Protein AF-A0A1R1JCV4-F1 (afdb_monomer_lite)

Structure (mmCIF, N/CA/C/O backbone):
data_AF-A0A1R1JCV4-F1
#
_entry.id   AF-A0A1R1JCV4-F1
#
loop_
_atom_site.group_PDB
_atom_site.id
_atom_site.type_symbol
_atom_site.label_atom_id
_atom_site.label_alt_id
_atom_site.label_comp_id
_atom_site.label_asym_id
_atom_site.label_entity_id
_atom_site.label_seq_id
_atom_site.pdbx_PDB_ins_code
_atom_site.Cartn_x
_atom_site.Cartn_y
_atom_site.Cartn_z
_atom_site.occupancy
_atom_site.B_iso_or_equiv
_atom_site.auth_seq_id
_atom_site.auth_comp_id
_atom_site.auth_asym_id
_atom_site.auth_atom_id
_atom_site.pdbx_PDB_model_num
ATOM 1 N N . MET A 1 1 ? -7.576 -14.638 16.847 1.00 49.31 1 MET A N 1
ATOM 2 C CA . MET A 1 1 ? -8.027 -13.865 15.665 1.00 49.31 1 MET A CA 1
ATOM 3 C C . MET A 1 1 ? -8.679 -12.532 16.049 1.00 49.31 1 MET A C 1
ATOM 5 O O . MET A 1 1 ? -8.261 -11.530 15.493 1.00 49.31 1 MET A O 1
ATOM 9 N N . ASN A 1 2 ? -9.574 -12.454 17.048 1.00 57.66 2 ASN A N 1
ATOM 10 C CA . ASN A 1 2 ? -10.185 -11.171 17.469 1.00 57.66 2 ASN A CA 1
ATOM 11 C C . ASN A 1 2 ? -9.194 -10.082 17.923 1.00 57.66 2 ASN A C 1
ATOM 13 O O . ASN A 1 2 ? -9.361 -8.921 17.565 1.00 57.66 2 ASN A O 1
ATOM 17 N N . ALA A 1 3 ? -8.132 -10.439 18.650 1.00 61.94 3 ALA A N 1
ATOM 18 C CA . ALA A 1 3 ? -7.145 -9.462 19.125 1.00 61.94 3 ALA A CA 1
ATOM 19 C C . ALA A 1 3 ? -6.313 -8.820 17.995 1.00 61.94 3 ALA A C 1
ATOM 21 O O . ALA A 1 3 ? -5.866 -7.6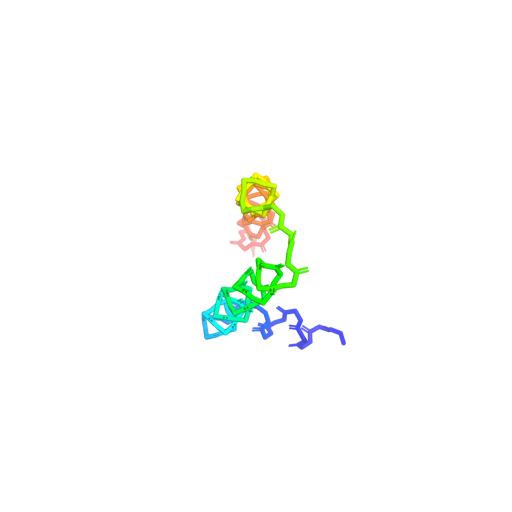86 18.125 1.00 61.94 3 ALA A O 1
ATOM 22 N N . PHE A 1 4 ? -6.128 -9.523 16.873 1.00 62.12 4 PHE A N 1
ATOM 23 C CA . PHE A 1 4 ? -5.374 -9.017 15.723 1.00 62.12 4 PHE A CA 1
ATOM 24 C C . PHE A 1 4 ? -6.173 -7.960 14.950 1.00 62.12 4 PHE A C 1
ATOM 26 O O . PHE A 1 4 ? -5.649 -6.896 14.643 1.00 62.12 4 PHE A O 1
ATOM 33 N N . PHE A 1 5 ? -7.469 -8.203 14.723 1.00 63.69 5 PHE A N 1
ATOM 34 C CA . PHE A 1 5 ? -8.363 -7.201 14.132 1.00 63.69 5 PHE A CA 1
ATOM 35 C C . PHE A 1 5 ? -8.591 -6.001 15.060 1.00 63.69 5 PHE A C 1
ATOM 37 O O . PHE A 1 5 ? -8.669 -4.875 14.579 1.00 63.69 5 PHE A O 1
ATOM 44 N N . ALA A 1 6 ? -8.623 -6.215 16.380 1.00 59.88 6 ALA A N 1
ATOM 45 C CA . ALA A 1 6 ? -8.661 -5.123 17.354 1.00 59.88 6 ALA A CA 1
ATOM 46 C C . ALA A 1 6 ? -7.393 -4.250 17.288 1.00 59.88 6 ALA A C 1
ATOM 48 O O . ALA A 1 6 ? -7.492 -3.029 17.293 1.00 59.88 6 ALA A O 1
ATOM 49 N N . ARG A 1 7 ? -6.214 -4.866 17.127 1.00 63.16 7 ARG A N 1
ATOM 50 C CA . ARG A 1 7 ? -4.944 -4.154 16.920 1.00 63.16 7 ARG A CA 1
ATOM 51 C C . ARG A 1 7 ? -4.892 -3.412 15.590 1.00 63.16 7 ARG A C 1
ATOM 53 O O . ARG A 1 7 ? -4.411 -2.288 15.564 1.00 63.16 7 ARG A O 1
ATOM 60 N N . LEU A 1 8 ? -5.418 -3.986 14.506 1.00 63.81 8 LEU A N 1
ATOM 61 C CA . LEU A 1 8 ? -5.543 -3.293 13.216 1.00 63.81 8 LEU A CA 1
ATOM 62 C C . LEU A 1 8 ? -6.423 -2.042 13.304 1.00 63.81 8 LEU A C 1
ATOM 64 O O . LEU A 1 8 ? -6.202 -1.115 12.540 1.00 63.81 8 LEU A O 1
ATOM 68 N N . GLN A 1 9 ? -7.373 -1.994 14.243 1.00 65.19 9 GLN A N 1
ATOM 69 C CA . GLN A 1 9 ? -8.216 -0.821 14.486 1.00 65.19 9 GLN A CA 1
ATOM 70 C C . GLN A 1 9 ? -7.524 0.280 15.309 1.00 65.19 9 GLN A C 1
ATOM 72 O O . GLN A 1 9 ? -8.047 1.390 15.388 1.00 65.19 9 GLN A O 1
ATOM 77 N N . GLU A 1 10 ? -6.346 0.022 15.888 1.00 68.12 10 GLU A N 1
ATOM 78 C CA . GLU A 1 10 ? -5.593 1.044 16.618 1.00 68.12 10 GLU A CA 1
ATOM 79 C C . GLU A 1 10 ? -4.980 2.074 15.636 1.00 68.12 10 GLU A C 1
ATOM 81 O O . GLU A 1 10 ? -4.442 1.692 14.588 1.00 68.12 10 GLU A O 1
ATOM 86 N N . PRO A 1 11 ? -5.018 3.388 15.945 1.00 68.69 11 PRO A N 1
ATOM 87 C CA . PRO A 1 11 ? -4.477 4.438 15.070 1.00 68.69 11 PRO A CA 1
ATOM 88 C C . PRO A 1 11 ? -2.985 4.258 14.748 1.00 68.69 11 PRO A C 1
ATOM 90 O O . PRO A 1 11 ? -2.530 4.559 13.645 1.00 68.69 11 PRO A O 1
ATOM 93 N N . SER A 1 12 ? -2.223 3.717 15.698 1.00 72.00 12 SER A N 1
ATOM 94 C CA . SER A 1 12 ? -0.801 3.394 15.546 1.00 72.00 12 SER A CA 1
ATOM 95 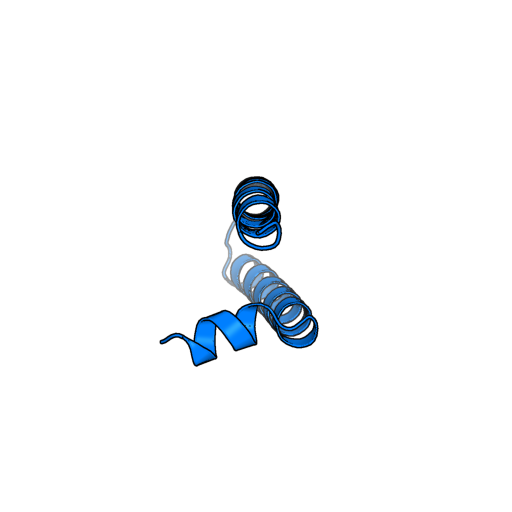C C . SER A 1 12 ? -0.554 2.300 14.506 1.00 72.00 12 SER A C 1
ATOM 97 O O . SER A 1 12 ? 0.429 2.358 13.770 1.00 72.00 12 SER A O 1
ATOM 99 N N . THR A 1 13 ? -1.458 1.329 14.392 1.00 71.06 13 THR A N 1
ATOM 100 C CA . THR A 1 13 ? -1.345 0.234 13.424 1.00 71.06 13 THR A CA 1
ATOM 101 C C . THR A 1 13 ? -1.666 0.698 12.008 1.00 71.06 13 T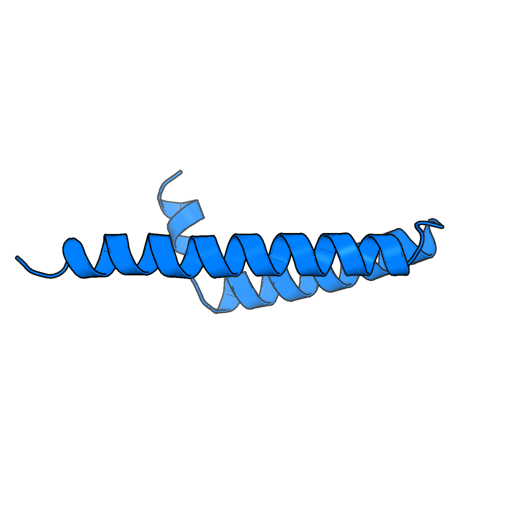HR A C 1
ATOM 103 O O . THR A 1 13 ? -1.019 0.248 11.066 1.00 71.06 13 THR A O 1
ATOM 106 N N . HIS A 1 14 ? -2.583 1.657 11.848 1.00 73.00 14 HIS A N 1
ATOM 107 C CA . HIS A 1 14 ? -2.830 2.304 10.556 1.00 73.00 14 HIS A CA 1
ATOM 108 C C . HIS A 1 14 ? -1.607 3.097 10.082 1.00 73.00 14 HIS A C 1
ATOM 110 O O . HIS A 1 14 ? -1.236 3.004 8.914 1.00 73.00 14 HIS A O 1
ATOM 116 N N . ALA A 1 15 ? -0.938 3.817 10.989 1.00 74.88 15 ALA A N 1
ATOM 117 C CA . ALA A 1 15 ? 0.303 4.524 10.679 1.00 74.88 15 ALA A CA 1
ATOM 118 C C . ALA A 1 15 ? 1.447 3.556 10.322 1.00 74.88 15 ALA A C 1
ATOM 120 O O . ALA A 1 15 ? 2.172 3.785 9.355 1.00 74.88 15 ALA A O 1
ATOM 121 N N . ALA A 1 16 ? 1.579 2.444 11.054 1.00 76.88 16 ALA A N 1
ATOM 122 C CA . ALA A 1 16 ? 2.574 1.413 10.762 1.00 76.88 16 ALA A CA 1
ATOM 123 C C . ALA A 1 16 ? 2.323 0.729 9.408 1.00 76.88 16 ALA A C 1
ATOM 125 O O . ALA A 1 16 ? 3.260 0.523 8.638 1.00 76.88 16 ALA A O 1
ATOM 126 N N . LEU A 1 17 ? 1.061 0.425 9.086 1.00 74.56 17 LEU A N 1
ATOM 127 C CA . LEU A 1 17 ? 0.673 -0.129 7.789 1.00 74.56 17 LEU A CA 1
ATOM 128 C C . LEU A 1 17 ? 0.926 0.853 6.651 1.00 74.56 17 LEU A C 1
ATOM 130 O O . LEU A 1 17 ? 1.469 0.435 5.637 1.00 74.56 17 LEU A O 1
ATOM 134 N N . ALA A 1 18 ? 0.591 2.134 6.827 1.00 77.12 18 ALA A N 1
ATOM 135 C CA . ALA A 1 18 ? 0.863 3.179 5.841 1.00 77.12 18 ALA A CA 1
ATOM 136 C C . ALA A 1 18 ? 2.371 3.356 5.591 1.00 77.12 18 ALA A C 1
ATOM 138 O O . ALA A 1 18 ? 2.805 3.494 4.448 1.00 77.12 18 ALA A O 1
ATOM 139 N N . GLY A 1 19 ? 3.184 3.303 6.651 1.00 80.31 19 GLY A N 1
ATOM 140 C CA . GLY A 1 19 ? 4.642 3.319 6.531 1.00 80.31 19 GLY A CA 1
ATOM 141 C C . GLY A 1 19 ? 5.176 2.097 5.779 1.00 80.31 19 GLY A C 1
ATOM 142 O O . GLY A 1 19 ? 5.991 2.236 4.867 1.00 80.31 19 GLY A O 1
ATOM 143 N N . LEU A 1 20 ? 4.676 0.902 6.108 1.00 81.69 20 LEU A N 1
ATOM 144 C CA . LEU A 1 20 ? 5.078 -0.343 5.454 1.00 81.69 20 LEU A CA 1
A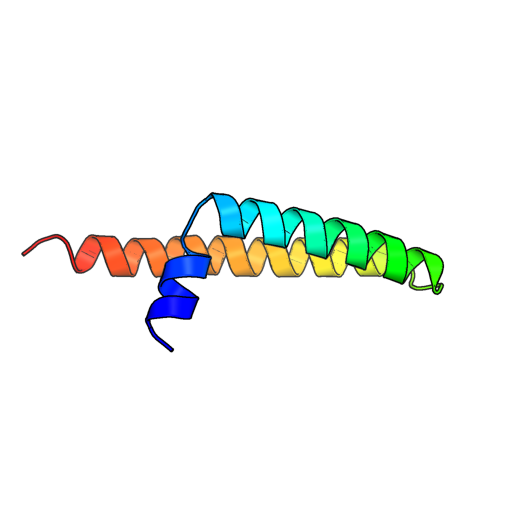TOM 145 C C . LEU A 1 20 ? 4.690 -0.374 3.969 1.00 81.69 20 LEU A C 1
ATOM 147 O O . LEU A 1 20 ? 5.512 -0.754 3.137 1.00 81.69 20 LEU A O 1
ATOM 151 N N . THR A 1 21 ? 3.471 0.039 3.615 1.00 82.25 21 THR A N 1
ATOM 152 C CA . THR A 1 21 ? 3.037 0.114 2.211 1.00 82.25 21 THR A CA 1
ATOM 153 C C . THR A 1 21 ? 3.791 1.186 1.435 1.00 82.25 21 THR A C 1
ATOM 155 O O . THR A 1 21 ? 4.099 0.967 0.263 1.00 82.25 21 THR A O 1
ATOM 158 N N . GLY A 1 22 ? 4.162 2.298 2.075 1.00 83.00 22 GLY A N 1
ATOM 159 C CA . GLY A 1 22 ? 5.049 3.303 1.490 1.00 83.00 22 GLY A CA 1
ATOM 160 C C . GLY A 1 22 ? 6.405 2.713 1.094 1.00 83.00 22 GLY A C 1
ATOM 161 O O . GLY A 1 22 ? 6.804 2.809 -0.067 1.00 83.00 22 GLY A O 1
ATOM 162 N N . VAL A 1 23 ? 7.070 2.015 2.022 1.00 86.75 23 VAL A N 1
ATOM 163 C CA . VAL A 1 23 ? 8.354 1.344 1.749 1.00 86.75 23 VAL A CA 1
ATOM 164 C C . VAL A 1 23 ? 8.195 0.256 0.685 1.00 86.75 23 VAL A C 1
ATOM 166 O O . VAL A 1 23 ? 8.987 0.197 -0.252 1.00 86.75 23 VAL A O 1
ATOM 169 N N . ALA A 1 24 ? 7.153 -0.573 0.771 1.00 83.50 24 ALA A N 1
ATOM 170 C CA . ALA A 1 24 ? 6.893 -1.622 -0.215 1.00 83.50 24 ALA A CA 1
ATOM 171 C C . ALA A 1 24 ? 6.686 -1.056 -1.630 1.00 83.50 24 ALA A C 1
ATOM 173 O O . ALA A 1 24 ? 7.176 -1.634 -2.599 1.00 83.50 24 ALA A O 1
ATOM 174 N N . SER A 1 25 ? 6.023 0.098 -1.751 1.00 83.56 25 SER A N 1
ATOM 175 C CA . SER A 1 25 ? 5.824 0.788 -3.031 1.00 83.56 25 SER A CA 1
ATOM 176 C C . SER A 1 25 ? 7.150 1.288 -3.610 1.00 83.56 25 SER A C 1
ATOM 178 O O . SER A 1 25 ? 7.406 1.117 -4.799 1.00 83.56 25 SER A O 1
ATOM 180 N N . GLN A 1 26 ? 8.029 1.846 -2.771 1.00 86.75 26 GLN A N 1
ATOM 181 C CA . GLN A 1 26 ? 9.366 2.274 -3.196 1.00 86.75 26 GLN A CA 1
ATOM 182 C C . GLN A 1 26 ? 10.236 1.089 -3.631 1.00 86.75 26 GLN A C 1
ATOM 184 O O . GLN A 1 26 ? 10.925 1.172 -4.647 1.00 86.75 26 GLN A O 1
ATOM 189 N N . VAL A 1 27 ? 10.172 -0.029 -2.902 1.00 87.00 27 VAL A N 1
ATOM 190 C CA . VAL A 1 27 ? 10.883 -1.265 -3.257 1.00 87.00 27 VAL A CA 1
ATOM 191 C C . VAL A 1 27 ? 10.358 -1.827 -4.578 1.00 87.00 27 VAL A C 1
ATOM 193 O O . VAL A 1 27 ? 11.157 -2.154 -5.445 1.00 87.00 27 VAL A O 1
ATOM 196 N N . ALA A 1 28 ? 9.042 -1.882 -4.788 1.00 85.56 28 ALA A N 1
ATOM 197 C CA . ALA A 1 28 ? 8.468 -2.365 -6.044 1.00 85.56 28 ALA A CA 1
ATOM 198 C C . ALA A 1 28 ? 8.994 -1.576 -7.257 1.00 85.56 28 ALA A C 1
ATOM 200 O O . ALA A 1 28 ? 9.431 -2.177 -8.239 1.00 85.56 28 ALA A O 1
ATOM 201 N N . VAL A 1 29 ? 9.041 -0.243 -7.160 1.00 87.50 29 VAL A N 1
ATOM 202 C CA . VAL A 1 29 ? 9.611 0.611 -8.216 1.00 87.50 29 VAL A CA 1
ATOM 203 C C . VAL A 1 29 ? 11.108 0.345 -8.403 1.00 87.50 29 VAL A C 1
ATOM 205 O O . VAL A 1 29 ? 11.575 0.239 -9.535 1.00 87.50 29 VAL A O 1
ATOM 208 N N . ALA A 1 30 ? 11.866 0.164 -7.317 1.00 86.44 30 ALA A N 1
ATOM 209 C CA . ALA A 1 30 ? 13.295 -0.157 -7.388 1.00 86.44 30 ALA A CA 1
ATOM 210 C C . ALA A 1 30 ? 13.582 -1.515 -8.061 1.00 86.44 30 ALA A C 1
ATOM 212 O O . ALA A 1 30 ? 14.628 -1.681 -8.685 1.00 86.44 30 ALA A O 1
ATOM 213 N N . PHE A 1 31 ? 12.647 -2.466 -7.983 1.00 89.69 31 PHE A N 1
ATOM 214 C CA . PHE A 1 31 ? 12.705 -3.754 -8.684 1.00 89.69 31 PHE A CA 1
ATOM 215 C C . PHE A 1 31 ? 12.170 -3.696 -10.130 1.00 89.69 31 PHE A C 1
ATOM 217 O O . PHE A 1 31 ? 12.042 -4.734 -10.779 1.00 89.69 31 PHE A O 1
ATOM 224 N N . GLY A 1 32 ? 11.892 -2.500 -10.659 1.00 84.62 32 GLY A N 1
ATOM 225 C CA . GLY A 1 32 ? 11.505 -2.285 -12.055 1.00 84.62 32 GLY A CA 1
ATOM 226 C C . GLY A 1 32 ? 10.003 -2.360 -12.326 1.00 84.62 32 GLY A C 1
ATOM 227 O O . GLY A 1 32 ? 9.603 -2.397 -13.489 1.00 84.62 32 GLY A O 1
ATOM 228 N N . VAL A 1 33 ? 9.159 -2.378 -11.287 1.00 87.12 33 VAL A N 1
ATOM 229 C CA . VAL A 1 33 ? 7.706 -2.259 -11.467 1.00 87.12 33 VAL A CA 1
ATOM 230 C C . VAL A 1 33 ? 7.370 -0.835 -11.902 1.00 87.12 33 VAL A C 1
ATOM 232 O O . VAL A 1 33 ? 7.848 0.137 -11.316 1.00 87.12 33 VAL A O 1
ATOM 235 N N . ASP A 1 34 ? 6.521 -0.716 -12.922 1.00 88.94 34 ASP A N 1
ATOM 236 C CA . ASP A 1 34 ? 6.092 0.575 -13.448 1.00 88.94 34 ASP A CA 1
ATOM 237 C C . ASP A 1 34 ? 5.409 1.433 -12.353 1.00 88.94 34 ASP A C 1
ATOM 239 O O . ASP A 1 34 ? 4.448 0.981 -11.713 1.00 88.94 34 ASP A O 1
ATOM 243 N N . PRO A 1 35 ? 5.873 2.675 -12.122 1.00 83.62 35 PRO A N 1
ATOM 244 C CA . PRO A 1 35 ? 5.359 3.526 -11.052 1.00 83.62 35 PRO A CA 1
ATOM 245 C C . PRO A 1 35 ? 3.909 3.975 -11.277 1.00 83.62 35 PRO A C 1
ATOM 247 O O . PRO A 1 35 ? 3.185 4.191 -10.303 1.00 83.62 35 PRO A O 1
ATOM 250 N N . HIS A 1 36 ? 3.444 4.078 -12.527 1.00 87.56 36 HIS A N 1
ATOM 251 C CA . HIS A 1 36 ? 2.042 4.371 -12.820 1.00 87.56 36 HIS A CA 1
ATOM 252 C C . HIS A 1 36 ? 1.144 3.187 -12.468 1.00 87.56 36 HIS A C 1
ATOM 254 O O . HIS A 1 36 ? 0.046 3.398 -11.949 1.00 87.56 36 HIS A O 1
ATOM 260 N N . LEU A 1 37 ? 1.602 1.947 -12.671 1.00 87.19 37 LEU A N 1
ATOM 261 C CA . LEU A 1 37 ? 0.856 0.769 -12.220 1.00 87.19 37 LEU A CA 1
ATOM 262 C C . LEU A 1 37 ? 0.756 0.712 -10.693 1.00 87.19 37 LEU A C 1
ATOM 264 O O . LEU A 1 37 ? -0.341 0.514 -10.171 1.00 87.19 37 LEU A O 1
ATOM 268 N N . VAL A 1 38 ? 1.857 0.953 -9.973 1.00 85.75 38 VAL A N 1
ATOM 269 C CA . VAL A 1 38 ? 1.850 1.003 -8.498 1.00 85.75 38 VAL A CA 1
ATOM 270 C C . VAL A 1 38 ? 0.893 2.085 -7.993 1.00 85.75 38 VAL A C 1
ATOM 272 O O . VAL A 1 38 ? 0.091 1.822 -7.098 1.00 85.75 38 VAL A O 1
ATOM 275 N N . ALA A 1 39 ? 0.916 3.276 -8.598 1.00 82.69 39 ALA A N 1
ATOM 276 C CA . ALA A 1 39 ? 0.001 4.360 -8.250 1.00 82.69 39 ALA A CA 1
ATOM 277 C C . ALA A 1 39 ? -1.466 3.989 -8.522 1.00 82.69 39 ALA A C 1
ATOM 279 O O . ALA A 1 39 ? -2.317 4.186 -7.659 1.00 82.69 39 ALA A O 1
ATOM 280 N N . THR A 1 40 ? -1.760 3.395 -9.681 1.00 86.94 40 THR A N 1
ATOM 281 C CA . THR A 1 40 ? -3.127 3.005 -10.061 1.00 86.94 40 THR A CA 1
ATOM 282 C C . THR A 1 40 ? -3.689 1.947 -9.112 1.00 86.94 40 THR A C 1
ATOM 284 O O . THR A 1 40 ? -4.813 2.079 -8.626 1.00 86.94 40 THR A O 1
ATOM 287 N N . VAL A 1 41 ? -2.892 0.922 -8.791 1.00 84.44 41 VAL A N 1
ATOM 288 C CA . VAL A 1 41 ? -3.264 -0.116 -7.821 1.00 84.44 41 VAL A CA 1
ATOM 289 C C . VAL A 1 41 ? -3.421 0.482 -6.424 1.00 84.44 41 VAL A C 1
ATOM 291 O O .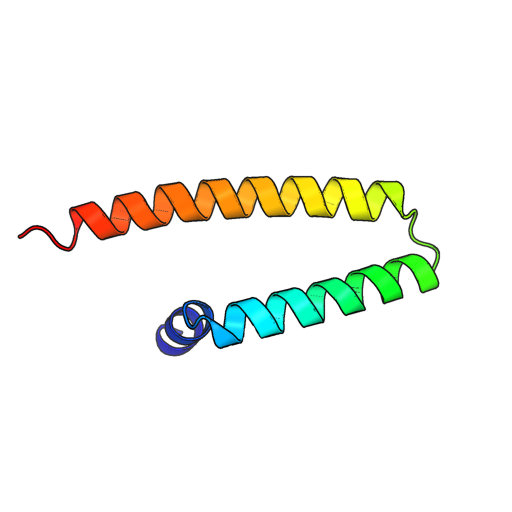 VAL A 1 41 ? -4.388 0.167 -5.736 1.00 84.44 41 VAL A O 1
ATOM 294 N N . GLY A 1 42 ? -2.524 1.383 -6.018 1.00 81.62 42 GLY A N 1
ATOM 295 C CA . GLY A 1 42 ? -2.606 2.089 -4.741 1.00 81.62 42 GLY A CA 1
ATOM 296 C C . GLY A 1 42 ? -3.893 2.904 -4.602 1.00 81.62 42 GLY A C 1
ATOM 297 O O . GLY A 1 42 ? -4.579 2.796 -3.588 1.00 81.62 42 GLY A O 1
ATOM 298 N N . THR A 1 43 ? -4.274 3.661 -5.633 1.00 83.06 43 THR A N 1
ATOM 299 C CA . THR A 1 43 ? -5.528 4.429 -5.655 1.00 83.06 43 THR A CA 1
ATOM 300 C C . THR A 1 43 ? -6.757 3.522 -5.640 1.00 83.06 43 THR A C 1
ATOM 302 O O . THR A 1 43 ? -7.699 3.798 -4.899 1.00 83.06 43 THR A O 1
ATOM 305 N N . ALA A 1 44 ? -6.751 2.426 -6.405 1.00 82.50 44 ALA A N 1
ATOM 306 C CA . ALA A 1 44 ? -7.849 1.460 -6.422 1.00 82.50 44 ALA A CA 1
ATOM 307 C C . ALA A 1 44 ? -8.008 0.732 -5.075 1.00 82.50 44 ALA A C 1
ATOM 309 O O . ALA A 1 44 ? -9.121 0.534 -4.593 1.00 82.50 44 ALA A O 1
ATOM 310 N N . ALA A 1 45 ? -6.900 0.367 -4.430 1.00 80.19 45 ALA A N 1
ATOM 311 C CA . ALA A 1 45 ? -6.922 -0.229 -3.101 1.00 80.19 45 ALA A CA 1
ATOM 312 C C . ALA A 1 45 ? -7.398 0.781 -2.047 1.00 80.19 45 ALA A C 1
ATOM 314 O O . ALA A 1 45 ? -8.232 0.441 -1.211 1.00 80.19 45 ALA A O 1
ATOM 315 N N . ALA A 1 46 ? -6.925 2.029 -2.101 1.00 79.31 46 ALA A N 1
ATOM 316 C CA . ALA A 1 46 ? -7.334 3.081 -1.174 1.00 79.31 46 ALA A CA 1
ATOM 317 C C . ALA A 1 46 ? -8.828 3.415 -1.293 1.00 79.31 46 ALA A C 1
ATOM 319 O O . ALA A 1 46 ? -9.493 3.585 -0.273 1.00 79.31 46 ALA A O 1
ATOM 320 N N . SER A 1 47 ? -9.378 3.463 -2.510 1.00 81.75 47 SER A N 1
ATOM 321 C CA . SER A 1 47 ? -10.814 3.680 -2.709 1.00 81.75 47 SER A CA 1
ATOM 322 C C . SER A 1 47 ? -11.638 2.496 -2.204 1.00 81.75 47 SER A C 1
ATOM 324 O O . SER A 1 47 ? -12.638 2.706 -1.520 1.00 81.75 47 SER A O 1
ATOM 326 N N . LEU A 1 48 ? -11.187 1.260 -2.442 1.00 79.75 48 LEU A N 1
ATOM 327 C CA . LEU A 1 48 ? -11.849 0.060 -1.933 1.00 79.75 48 LEU A CA 1
ATOM 328 C C . LEU A 1 48 ? -11.839 0.014 -0.399 1.00 79.75 48 LEU A C 1
ATOM 330 O O . LEU A 1 48 ? -12.880 -0.218 0.209 1.00 79.75 48 LEU A O 1
ATOM 334 N N . PHE A 1 49 ? -10.698 0.281 0.240 1.00 77.44 49 PHE A N 1
ATOM 335 C CA . PHE A 1 49 ? -10.598 0.336 1.701 1.00 77.44 49 PHE A CA 1
ATOM 336 C C . PHE A 1 49 ? -11.339 1.531 2.302 1.00 77.44 49 PHE A C 1
ATOM 338 O O . PHE A 1 49 ? -11.899 1.401 3.387 1.00 77.44 49 PHE A O 1
ATOM 345 N N . GLY A 1 50 ? -11.397 2.667 1.606 1.00 77.38 50 GLY A N 1
ATOM 346 C CA . GLY A 1 50 ? -12.215 3.810 2.003 1.00 77.38 50 GLY A CA 1
ATOM 347 C C . GLY A 1 50 ? -13.705 3.465 2.006 1.00 77.38 50 GLY A C 1
ATOM 348 O O . GLY A 1 50 ? -14.385 3.699 3.001 1.00 77.38 50 GLY A O 1
ATOM 349 N N . LEU A 1 51 ? -14.196 2.829 0.938 1.00 78.06 51 LEU A N 1
ATOM 350 C CA . LEU A 1 51 ? -15.581 2.357 0.844 1.00 78.06 51 LEU A CA 1
ATOM 351 C C . LEU A 1 51 ? -15.885 1.277 1.886 1.00 78.06 51 LEU A C 1
ATOM 353 O O . LEU A 1 51 ? -16.894 1.361 2.581 1.00 78.06 51 LEU A O 1
ATOM 357 N N . LEU A 1 52 ? -14.993 0.295 2.046 1.00 74.31 52 LEU A N 1
ATOM 358 C CA . LEU A 1 52 ? -15.118 -0.720 3.089 1.00 74.31 52 LEU A CA 1
ATOM 359 C C . LEU A 1 52 ? -15.138 -0.079 4.477 1.00 74.31 52 LEU A C 1
ATOM 361 O O . LEU A 1 52 ? -15.954 -0.478 5.292 1.00 74.31 52 LEU A O 1
ATOM 365 N N . GLY A 1 53 ? -14.308 0.933 4.739 1.00 70.00 53 GLY A N 1
ATOM 366 C CA . GLY A 1 53 ? -14.300 1.681 5.995 1.00 70.00 53 GLY A CA 1
ATOM 367 C C . GLY A 1 53 ? -15.624 2.391 6.282 1.00 70.00 53 GLY A C 1
ATOM 368 O O . GLY A 1 53 ? -16.108 2.320 7.410 1.00 70.00 53 GLY A O 1
ATOM 369 N N . VAL A 1 54 ? -16.244 3.011 5.272 1.00 70.88 54 VAL A N 1
ATOM 370 C CA . VAL A 1 54 ? -17.575 3.634 5.396 1.00 70.88 54 VAL A CA 1
ATOM 371 C C . VAL A 1 54 ? -18.637 2.583 5.728 1.00 70.88 54 VAL A C 1
ATOM 373 O O . VAL A 1 54 ? -19.310 2.705 6.750 1.00 70.88 54 VAL A O 1
ATOM 376 N N . PHE A 1 55 ? -18.726 1.500 4.952 1.00 68.81 55 PHE A N 1
ATOM 377 C CA . PHE A 1 55 ? -19.738 0.460 5.170 1.00 68.81 55 PHE A CA 1
ATOM 378 C C . PHE A 1 55 ? -19.526 -0.344 6.467 1.00 68.81 55 PHE A C 1
ATOM 380 O O . PHE A 1 55 ? -20.495 -0.724 7.126 1.00 68.81 55 PHE A O 1
ATOM 387 N N . LEU A 1 56 ? -18.278 -0.575 6.896 1.00 62.72 56 LEU A N 1
ATOM 388 C CA . LEU A 1 56 ? -17.991 -1.200 8.196 1.00 62.72 56 LEU A CA 1
ATOM 389 C C . LEU A 1 56 ? -18.327 -0.267 9.370 1.00 62.72 56 LEU A C 1
ATOM 391 O O . LEU A 1 56 ? -18.716 -0.746 10.435 1.00 62.72 56 LEU A O 1
ATOM 395 N N . SER A 1 57 ? -18.170 1.048 9.193 1.00 57.91 57 SER A N 1
ATOM 396 C CA . SER A 1 57 ? -18.529 2.056 10.197 1.00 57.91 57 SER A CA 1
ATOM 397 C C . SER A 1 57 ? -20.051 2.175 10.354 1.00 57.91 57 SER A C 1
ATOM 399 O O . SER A 1 57 ? -20.555 2.210 11.477 1.00 57.91 57 SER A O 1
ATOM 401 N N . GLU A 1 58 ? -20.804 2.115 9.252 1.00 53.81 58 GLU A N 1
ATOM 402 C CA . GLU A 1 58 ? -22.276 2.085 9.269 1.00 53.81 58 GLU A CA 1
ATOM 403 C C . GLU A 1 58 ? -22.838 0.829 9.967 1.00 53.81 58 GLU A C 1
ATOM 405 O O . GLU A 1 58 ? -23.801 0.914 10.736 1.00 53.81 58 GLU A O 1
ATOM 410 N N . GLY A 1 59 ? -22.189 -0.330 9.803 1.00 51.97 59 GLY A N 1
ATOM 411 C CA . GLY A 1 59 ? -22.537 -1.558 10.534 1.00 51.97 59 GLY A CA 1
ATOM 412 C C . GLY A 1 59 ? -22.213 -1.514 12.036 1.00 51.97 59 GLY A C 1
ATOM 413 O O . GLY A 1 59 ? -22.815 -2.240 12.824 1.00 51.97 59 GLY A O 1
ATOM 414 N N . LYS A 1 60 ? -21.285 -0.647 12.463 1.00 50.00 60 LYS A N 1
ATOM 415 C CA . LYS A 1 60 ? -20.951 -0.436 13.884 1.00 50.00 60 LYS A CA 1
ATOM 416 C C . LYS A 1 60 ? -21.867 0.600 14.547 1.00 50.00 60 LYS A C 1
ATOM 418 O O . LYS A 1 60 ? -22.206 0.435 15.715 1.00 50.00 60 LYS A O 1
ATOM 423 N N . ALA A 1 61 ? -22.325 1.612 13.806 1.00 47.62 61 ALA A N 1
ATOM 424 C CA . ALA A 1 61 ? -23.292 2.602 14.291 1.00 47.62 61 ALA A CA 1
ATOM 425 C C . ALA A 1 61 ? -24.683 1.999 14.569 1.00 47.62 61 ALA A C 1
ATOM 427 O O . ALA A 1 61 ? -25.379 2.443 15.475 1.00 47.62 61 ALA A O 1
ATOM 428 N N . SER A 1 62 ? -25.066 0.948 13.842 1.00 45.06 62 SER A N 1
ATOM 429 C CA . SER A 1 62 ? -26.326 0.219 14.055 1.00 45.06 62 SER A CA 1
ATOM 430 C C . SER A 1 62 ? -26.265 -0.833 15.178 1.00 45.06 62 SER A C 1
ATOM 432 O O . SER A 1 62 ? -27.309 -1.302 15.622 1.00 45.06 62 SER A O 1
ATOM 434 N N . ALA A 1 63 ? -25.072 -1.170 15.684 1.00 47.56 63 ALA A N 1
ATOM 435 C CA . ALA A 1 63 ? -24.877 -2.104 16.802 1.00 47.56 63 ALA A CA 1
ATOM 436 C C . ALA A 1 63 ? -24.595 -1.417 18.155 1.00 47.56 63 ALA A C 1
ATOM 438 O O . ALA A 1 63 ? -24.616 -2.075 19.192 1.00 47.56 63 ALA A O 1
ATOM 439 N N . GLN A 1 64 ? -24.341 -0.105 18.166 1.00 42.84 64 GLN A N 1
ATOM 440 C CA . GLN A 1 64 ? -24.150 0.710 19.373 1.00 42.84 64 GLN A CA 1
ATOM 441 C C . GLN A 1 64 ? -25.320 1.693 19.521 1.00 42.84 64 GLN A C 1
ATOM 443 O O . GLN A 1 64 ? -25.155 2.906 19.611 1.00 42.84 64 GLN A O 1
ATOM 448 N N . GLY A 1 65 ? -26.525 1.135 19.460 1.00 46.06 65 GLY A N 1
ATOM 449 C CA . GLY A 1 65 ? -27.795 1.846 19.504 1.0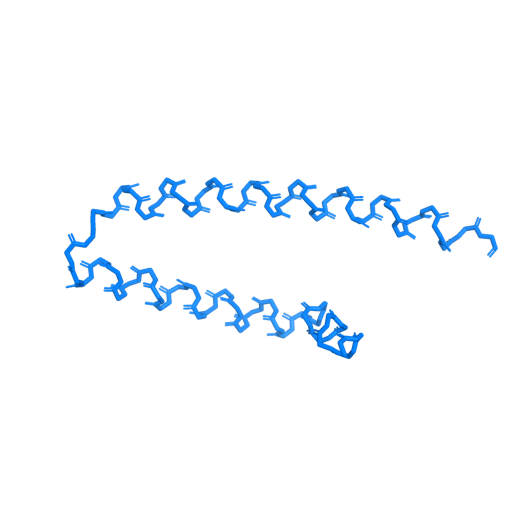0 46.06 65 GLY A CA 1
ATOM 450 C C . GLY A 1 65 ? -28.933 0.921 19.928 1.00 46.06 65 GLY A C 1
ATOM 451 O O . GLY A 1 65 ? -29.990 0.951 19.309 1.00 46.06 65 GLY A O 1
ATOM 452 N N . GLN A 1 66 ? -28.686 0.073 20.933 1.00 36.34 66 GLN A N 1
ATOM 453 C CA . GLN A 1 66 ? -29.688 -0.572 21.790 1.00 36.34 66 GLN A CA 1
ATOM 454 C C . GLN A 1 66 ? -29.132 -0.668 23.209 1.00 36.34 66 GLN A C 1
ATOM 456 O O . GLN A 1 66 ? -27.931 -1.002 23.336 1.00 36.34 66 GLN A O 1
#

Radius of gyration: 15.48 Å; chains: 1; bounding box: 43×18×35 Å

Secondary structure (DSSP, 8-state):
-HHHHHHHTSHHHHHHHHHHHHHHHHHHHHTT--HHHHHHHHHHHHHHHHHHHHHHHHHHHTTS--

Organism: NCBI:txid101571

pLDDT: mean 72.62, std 13.79, range [36.34, 89.69]

Foldseek 3Di:
DVVVVVVCPDPVVVVVVVVVLVVVLVVCVVVPNDNVVSVVVVVVVVVVVVVVVVVVVVVVVVVPPD

Sequence (66 aa):
MNAFFARLQEPSTHAALAGLTGVASQVAVAFGVDPHLVATVGTAAASLFGLLGVFLSEGKASAQGQ